Protein AF-A0A7R9W789-F1 (afdb_monomer_lite)

Radius of gyration: 18.91 Å; chains: 1; bounding box: 50×45×28 Å

Structure (mmCIF, N/CA/C/O backbone):
data_AF-A0A7R9W789-F1
#
_entry.id   AF-A0A7R9W789-F1
#
loop_
_atom_site.group_PDB
_atom_site.id
_atom_site.type_symbol
_atom_site.label_atom_id
_atom_site.label_alt_id
_atom_site.label_comp_id
_atom_site.label_asym_id
_atom_site.label_entity_id
_atom_site.label_seq_id
_atom_site.pdbx_PDB_ins_code
_atom_site.Cartn_x
_atom_site.Cartn_y
_atom_site.Cartn_z
_atom_site.occupancy
_atom_site.B_iso_or_equiv
_atom_site.auth_seq_id
_atom_site.auth_comp_id
_atom_site.auth_asym_id
_atom_site.auth_atom_id
_atom_site.pdbx_PDB_model_num
ATOM 1 N N . VAL A 1 1 ? -22.255 -16.838 -6.894 1.00 51.72 1 VAL A N 1
ATOM 2 C CA . VAL A 1 1 ? -21.406 -15.637 -7.111 1.00 51.72 1 VAL A CA 1
ATOM 3 C C . VAL A 1 1 ? -22.183 -14.326 -6.931 1.00 51.72 1 VAL A C 1
ATOM 5 O O . VAL A 1 1 ? -21.673 -13.443 -6.262 1.00 51.72 1 VAL A O 1
ATOM 8 N N . TYR A 1 2 ? -23.443 -14.215 -7.380 1.00 36.78 2 TYR A N 1
ATOM 9 C CA . TYR A 1 2 ? -24.292 -13.023 -7.151 1.00 36.78 2 TYR A CA 1
ATOM 10 C C . TYR A 1 2 ? -24.693 -12.745 -5.683 1.00 36.78 2 TYR A C 1
ATOM 12 O O . TYR A 1 2 ? -24.961 -11.602 -5.329 1.00 36.78 2 TYR A O 1
ATOM 20 N N . LEU A 1 3 ? -24.691 -13.758 -4.808 1.00 39.00 3 LEU A N 1
ATOM 21 C CA . LEU A 1 3 ? -25.079 -13.610 -3.394 1.00 39.00 3 LEU A CA 1
ATOM 22 C C . LEU A 1 3 ? -24.047 -12.852 -2.537 1.00 39.00 3 LEU A C 1
ATOM 24 O O . LEU A 1 3 ? -24.424 -12.203 -1.568 1.00 39.00 3 LEU A O 1
ATOM 28 N N . VAL A 1 4 ? -22.760 -12.888 -2.903 1.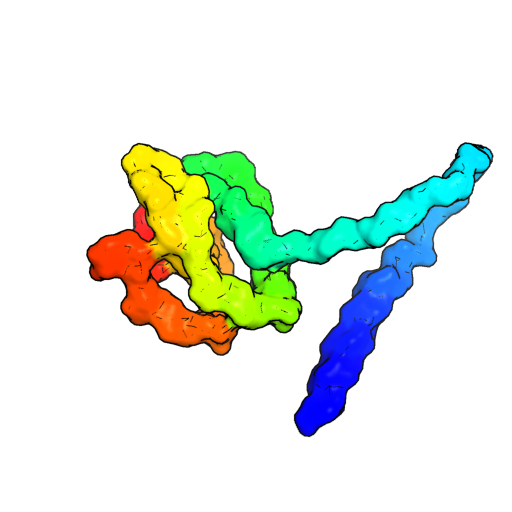00 39.41 4 VAL A N 1
ATOM 29 C CA . VAL A 1 4 ? -21.694 -12.222 -2.128 1.00 39.41 4 VAL A CA 1
ATOM 30 C C . VAL A 1 4 ? -21.668 -10.717 -2.413 1.00 39.41 4 VAL A C 1
ATOM 32 O O . VAL A 1 4 ? -21.486 -9.921 -1.499 1.00 39.41 4 VAL A O 1
ATOM 35 N N . ALA A 1 5 ? -21.951 -10.309 -3.655 1.00 39.69 5 ALA A N 1
ATOM 36 C CA . ALA A 1 5 ? -22.023 -8.897 -4.036 1.00 39.69 5 ALA A CA 1
ATOM 37 C C . ALA A 1 5 ? -23.213 -8.167 -3.382 1.00 39.69 5 ALA A C 1
ATOM 39 O O . ALA A 1 5 ? -23.086 -7.012 -2.980 1.00 39.69 5 ALA A O 1
ATOM 40 N N . LEU A 1 6 ? -24.352 -8.852 -3.212 1.00 40.91 6 LEU A N 1
ATOM 41 C CA . LEU A 1 6 ? -25.534 -8.274 -2.565 1.00 40.91 6 LEU A CA 1
ATOM 42 C C . LEU A 1 6 ? -25.324 -8.063 -1.052 1.00 40.91 6 LEU A C 1
ATOM 44 O O . LEU A 1 6 ? -25.793 -7.073 -0.493 1.00 40.91 6 LEU A O 1
ATOM 48 N N . ALA A 1 7 ? -24.573 -8.958 -0.399 1.00 42.81 7 ALA A N 1
ATOM 49 C CA . ALA A 1 7 ? -24.264 -8.859 1.028 1.00 42.81 7 ALA A CA 1
ATOM 50 C C . ALA A 1 7 ? -23.332 -7.677 1.352 1.00 42.81 7 ALA A C 1
ATOM 52 O O . ALA A 1 7 ? -23.518 -7.005 2.366 1.00 42.81 7 ALA A O 1
ATOM 53 N N . VAL A 1 8 ? -22.372 -7.375 0.469 1.00 46.84 8 VAL A N 1
ATOM 54 C CA . VAL A 1 8 ? -21.458 -6.231 0.640 1.00 46.84 8 VAL A CA 1
ATOM 55 C C . VAL A 1 8 ? -22.197 -4.902 0.448 1.00 46.84 8 VAL A C 1
ATOM 57 O O . VAL A 1 8 ? -22.006 -3.980 1.238 1.00 46.84 8 VAL A O 1
ATOM 60 N N . ALA A 1 9 ? -23.118 -4.813 -0.518 1.00 45.12 9 ALA A N 1
ATOM 61 C CA . ALA A 1 9 ? -23.931 -3.609 -0.716 1.00 45.12 9 ALA A CA 1
ATOM 62 C C . ALA A 1 9 ? -24.876 -3.326 0.472 1.00 45.12 9 ALA A C 1
ATOM 64 O O . ALA A 1 9 ? -25.032 -2.175 0.884 1.00 45.12 9 ALA A O 1
ATOM 65 N N . ALA A 1 10 ? -25.463 -4.370 1.069 1.00 45.41 10 ALA A N 1
ATOM 66 C CA . ALA A 1 10 ? -26.338 -4.229 2.235 1.00 45.41 10 ALA A CA 1
ATOM 67 C C . ALA A 1 10 ? -25.577 -3.793 3.502 1.00 45.41 10 ALA A C 1
ATOM 69 O O . ALA A 1 10 ? -26.081 -2.974 4.273 1.00 45.41 10 ALA A O 1
ATOM 70 N N . ALA A 1 11 ? -24.344 -4.276 3.695 1.00 44.94 11 ALA A N 1
ATOM 71 C CA . ALA A 1 11 ? -23.506 -3.882 4.828 1.00 44.94 11 ALA A CA 1
ATOM 72 C C . ALA A 1 11 ? -23.110 -2.394 4.771 1.00 44.94 11 ALA A C 1
ATOM 74 O O . ALA A 1 11 ? -23.119 -1.711 5.795 1.00 44.94 11 ALA A O 1
ATOM 75 N N . VAL A 1 12 ? -22.849 -1.861 3.572 1.00 50.31 12 VAL A N 1
ATOM 76 C CA . VAL A 1 12 ? -22.526 -0.437 3.369 1.00 50.31 12 VAL A CA 1
ATOM 77 C C . VAL A 1 12 ? -23.742 0.463 3.644 1.00 50.31 12 VAL A C 1
ATOM 79 O O . VAL A 1 12 ? -23.599 1.518 4.262 1.00 50.31 12 VAL A O 1
ATOM 82 N N . ALA A 1 13 ? -24.955 0.034 3.280 1.00 47.41 13 ALA A N 1
ATOM 83 C CA . ALA A 1 13 ? -26.183 0.796 3.540 1.00 47.41 13 ALA A CA 1
ATOM 84 C C . ALA A 1 13 ? -26.587 0.822 5.031 1.00 47.41 13 ALA A C 1
ATOM 86 O O . ALA A 1 13 ? -27.090 1.836 5.527 1.00 47.41 13 ALA A O 1
ATOM 87 N N . ALA A 1 14 ? -26.334 -0.266 5.767 1.00 44.25 14 ALA A N 1
ATOM 88 C CA . ALA A 1 14 ? -26.637 -0.353 7.197 1.00 44.25 14 ALA A CA 1
ATOM 89 C C . ALA A 1 14 ? -25.718 0.542 8.049 1.00 44.25 14 ALA A C 1
ATOM 91 O O . ALA A 1 14 ? -26.181 1.188 8.989 1.00 44.25 14 ALA A O 1
ATOM 92 N N . ILE A 1 15 ? -24.437 0.653 7.681 1.00 48.47 15 ILE A N 1
ATOM 93 C CA . ILE A 1 15 ? -23.467 1.520 8.372 1.00 48.47 15 ILE A CA 1
ATOM 94 C C . ILE A 1 15 ? -23.787 3.007 8.134 1.00 48.47 15 ILE A C 1
ATOM 96 O O . ILE A 1 15 ? -23.610 3.831 9.032 1.00 48.47 15 ILE A O 1
ATOM 100 N N . LEU A 1 16 ? -24.341 3.354 6.967 1.00 45.28 16 LEU A N 1
ATOM 101 C CA . LEU A 1 16 ? -24.768 4.722 6.649 1.00 45.28 16 LEU A CA 1
ATOM 102 C C . LEU A 1 16 ? -26.081 5.137 7.336 1.00 45.28 16 LEU A C 1
ATOM 104 O O . LEU A 1 16 ? -26.309 6.328 7.532 1.00 45.28 16 LEU A O 1
ATOM 108 N N . SER A 1 17 ? -26.915 4.181 7.757 1.00 45.34 17 SER A N 1
ATOM 109 C CA . SER A 1 17 ? -28.206 4.468 8.406 1.00 45.34 17 SER A CA 1
ATOM 110 C C . SER A 1 17 ? -28.110 4.674 9.925 1.00 45.34 17 SER A C 1
ATOM 112 O O . SER A 1 17 ? -29.053 5.165 10.537 1.00 45.34 17 SER A O 1
ATOM 114 N N . PHE A 1 18 ? -26.977 4.346 10.562 1.00 42.25 18 PHE A N 1
ATOM 115 C CA . PHE A 1 18 ? -26.823 4.451 12.022 1.00 42.25 18 PHE A CA 1
ATOM 116 C C . PHE A 1 18 ? -26.461 5.867 12.521 1.00 42.25 18 PHE A C 1
ATOM 118 O O . PHE A 1 18 ? -26.427 6.120 13.722 1.00 42.25 18 PHE A O 1
ATOM 125 N N . ARG A 1 19 ? -26.224 6.836 11.625 1.00 43.59 19 ARG A N 1
ATOM 126 C CA . ARG A 1 19 ? -25.943 8.239 11.989 1.00 43.59 19 ARG A CA 1
ATOM 127 C C . ARG A 1 19 ? -27.160 9.152 11.795 1.00 43.59 19 ARG A C 1
ATOM 129 O O . ARG A 1 19 ? -27.050 10.207 11.184 1.00 43.59 19 ARG A O 1
ATOM 136 N N . THR A 1 20 ? -28.325 8.782 12.323 1.00 41.72 20 THR A N 1
ATOM 137 C CA . THR A 1 20 ? -29.492 9.687 12.356 1.00 41.72 20 THR A CA 1
ATOM 138 C C . THR A 1 20 ? -30.239 9.630 13.683 1.00 41.72 20 THR A C 1
ATOM 140 O O . THR A 1 20 ? -31.437 9.383 13.712 1.00 41.72 20 THR A O 1
ATOM 143 N N . THR A 1 21 ? -29.567 9.901 14.800 1.00 46.88 21 THR A N 1
ATOM 144 C CA . THR A 1 21 ? -30.261 10.327 16.027 1.00 46.88 21 THR A CA 1
ATOM 145 C C . THR A 1 21 ? -29.385 11.318 16.781 1.00 46.88 21 THR A C 1
ATOM 147 O O . THR A 1 21 ? -28.413 10.927 17.420 1.00 46.88 21 THR A O 1
ATOM 150 N N . GLY A 1 22 ? -29.707 12.609 16.686 1.00 38.38 22 GLY A N 1
ATOM 151 C CA . GLY A 1 22 ? -28.929 13.650 17.356 1.00 38.38 22 GLY A CA 1
ATOM 152 C C . GLY A 1 22 ? -29.465 15.066 17.162 1.00 38.38 22 GLY A C 1
ATOM 153 O O . GLY A 1 22 ? -28.807 15.882 16.540 1.00 38.38 22 GLY A O 1
ATOM 154 N N . THR A 1 23 ? -30.661 15.309 17.705 1.00 40.41 23 THR A N 1
ATOM 155 C CA . THR A 1 23 ? -31.176 16.582 18.259 1.00 40.41 23 THR A CA 1
ATOM 156 C C . THR A 1 23 ? -31.239 17.860 17.404 1.00 40.41 23 THR A C 1
ATOM 158 O O . THR A 1 23 ? -30.248 18.458 17.007 1.00 40.41 23 THR A O 1
ATOM 161 N N . ALA A 1 24 ? -32.484 18.325 17.272 1.00 45.72 24 ALA A N 1
ATOM 162 C CA . ALA A 1 24 ? -32.963 19.630 16.834 1.00 45.72 24 ALA A CA 1
ATOM 163 C C . ALA A 1 24 ? -32.217 20.857 17.395 1.00 45.72 24 ALA A C 1
ATOM 165 O O . ALA A 1 24 ? -31.905 20.893 18.581 1.00 45.72 24 ALA A O 1
ATOM 166 N N . SER A 1 25 ? -32.117 21.927 16.589 1.00 45.12 25 SER A N 1
ATOM 167 C CA . SER A 1 25 ? -32.707 23.246 16.907 1.00 45.12 25 SER A CA 1
ATOM 168 C C . SER A 1 25 ? -32.248 24.358 15.941 1.00 45.12 25 SER A C 1
ATOM 170 O O . SER A 1 25 ? -31.138 24.861 16.049 1.00 45.12 25 SER A O 1
ATOM 172 N N . ARG A 1 26 ? -33.214 24.836 15.139 1.00 41.72 26 ARG A N 1
ATOM 173 C CA . ARG A 1 26 ? -33.507 26.261 14.862 1.00 41.72 26 ARG A CA 1
ATOM 174 C C . ARG A 1 26 ? -32.568 27.066 13.941 1.00 41.72 26 ARG A C 1
ATOM 176 O O . ARG A 1 26 ? -31.491 27.488 14.326 1.00 41.72 26 ARG A O 1
ATOM 183 N N . GLY A 1 27 ? -33.152 27.467 12.807 1.00 40.03 27 GLY A N 1
ATOM 184 C CA . GLY A 1 27 ? -32.784 28.652 12.022 1.00 40.03 27 GLY A CA 1
ATOM 185 C C . GLY A 1 27 ? -32.142 28.290 10.683 1.00 40.03 27 GLY A C 1
ATOM 186 O O . GLY A 1 27 ? -31.002 27.871 10.651 1.00 40.03 27 GLY A O 1
ATOM 187 N N . ASN A 1 28 ? -32.890 28.238 9.583 1.00 38.94 28 ASN A N 1
ATOM 188 C CA . ASN A 1 28 ? -33.304 29.367 8.736 1.00 38.94 28 ASN A CA 1
ATOM 189 C C . ASN A 1 28 ? -32.472 29.349 7.441 1.00 38.94 28 ASN A C 1
ATOM 191 O O . ASN A 1 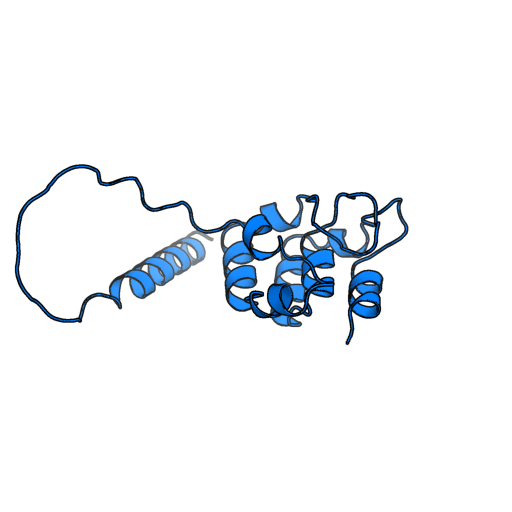28 ? -31.284 29.619 7.492 1.00 38.94 28 ASN A O 1
ATOM 195 N N . ARG A 1 29 ? -33.157 29.017 6.335 1.00 54.47 29 ARG A N 1
ATOM 196 C CA . ARG A 1 29 ? -32.907 29.412 4.936 1.00 54.47 29 ARG A CA 1
ATOM 197 C C . ARG A 1 29 ? -31.454 29.337 4.452 1.00 54.47 29 ARG A C 1
ATOM 199 O O . ARG A 1 29 ? -30.662 30.199 4.778 1.00 54.47 29 ARG A O 1
ATOM 206 N N . ASP A 1 30 ? -31.160 28.334 3.626 1.00 41.06 30 ASP A N 1
ATOM 207 C CA . ASP A 1 30 ? -30.756 28.547 2.229 1.00 41.06 30 ASP A CA 1
ATOM 208 C C . ASP A 1 30 ? -30.619 27.189 1.537 1.00 41.06 30 ASP A C 1
ATOM 210 O O . ASP A 1 30 ? -29.771 26.353 1.848 1.00 41.06 30 ASP A O 1
ATOM 214 N N . ALA A 1 31 ? -31.555 26.935 0.629 1.00 49.31 31 ALA A N 1
ATOM 215 C CA . ALA A 1 31 ? -31.508 25.793 -0.253 1.00 49.31 31 ALA A CA 1
ATOM 216 C C . ALA A 1 31 ? -30.506 26.063 -1.383 1.00 49.31 31 ALA A C 1
ATOM 218 O O . ALA A 1 31 ? -30.409 27.180 -1.882 1.00 49.31 31 ALA A O 1
ATOM 219 N N . HIS A 1 32 ? -29.916 24.970 -1.869 1.00 43.50 32 HIS A N 1
ATOM 220 C CA . HIS A 1 32 ? -29.402 24.812 -3.230 1.00 43.50 32 HIS A CA 1
ATOM 221 C C . HIS A 1 32 ? -27.906 25.072 -3.469 1.00 43.50 32 HIS A C 1
ATOM 223 O O . HIS A 1 32 ? -27.517 25.966 -4.204 1.00 43.50 32 HIS A O 1
ATOM 229 N N . LEU A 1 33 ? -27.076 24.173 -2.934 1.00 42.66 33 LEU A N 1
ATOM 230 C CA . LEU A 1 33 ? -25.912 23.599 -3.623 1.00 42.66 33 LEU A CA 1
ATOM 231 C C . LEU A 1 33 ? -25.568 22.289 -2.905 1.00 42.66 33 LEU A C 1
ATOM 233 O O . LEU A 1 33 ? -24.660 22.220 -2.084 1.00 42.66 33 LEU A O 1
ATOM 237 N N . ALA A 1 34 ? -26.345 21.238 -3.176 1.00 48.03 34 ALA A N 1
ATOM 238 C CA . ALA A 1 34 ? -25.929 19.881 -2.844 1.00 48.03 34 ALA A CA 1
ATOM 239 C C . ALA A 1 34 ? -24.767 19.522 -3.782 1.00 48.03 34 ALA A C 1
ATOM 241 O O . ALA A 1 34 ? -24.955 18.881 -4.817 1.00 48.03 34 ALA A O 1
ATOM 242 N N . SER A 1 35 ? -23.568 20.012 -3.458 1.00 43.31 35 SER A N 1
ATOM 243 C CA . SER A 1 35 ? -22.342 19.460 -4.007 1.00 43.31 35 SER A CA 1
ATOM 244 C C . SER A 1 35 ? -22.372 17.966 -3.700 1.00 43.31 35 SER A C 1
ATOM 246 O O . SER A 1 35 ? -22.611 17.541 -2.569 1.00 43.31 35 SER A O 1
ATOM 248 N N . LYS A 1 36 ? -22.233 17.160 -4.753 1.00 38.53 36 LYS A N 1
ATOM 249 C CA . LYS A 1 36 ? -22.053 15.711 -4.672 1.00 38.53 36 LYS A CA 1
ATOM 250 C C . LYS A 1 36 ? -21.132 15.402 -3.477 1.00 38.53 36 LYS A C 1
ATOM 252 O O . LYS A 1 36 ? -20.096 16.065 -3.382 1.00 38.53 36 LYS A O 1
ATOM 257 N N . PRO A 1 37 ? -21.494 14.468 -2.571 1.00 49.12 37 PRO A N 1
ATOM 258 C CA . PRO A 1 37 ? -20.637 14.146 -1.435 1.00 49.12 37 PRO A CA 1
ATOM 259 C C . PRO A 1 37 ? -19.220 13.872 -1.955 1.00 49.12 37 PRO A C 1
ATOM 261 O O . PRO A 1 37 ? -19.098 13.251 -3.023 1.00 49.12 37 PRO A O 1
ATOM 264 N N . PRO A 1 38 ? -18.172 14.386 -1.280 1.00 53.12 38 PRO A N 1
ATOM 265 C CA . PRO A 1 38 ? -16.806 14.211 -1.745 1.00 53.12 38 PRO A CA 1
ATOM 266 C C . PRO A 1 38 ? -16.561 12.718 -1.981 1.00 53.12 38 PRO A C 1
ATOM 268 O O . PRO A 1 38 ? -17.049 11.896 -1.195 1.00 53.12 38 PRO A O 1
ATOM 271 N N . PRO A 1 39 ? -15.889 12.346 -3.086 1.00 62.53 39 PRO A N 1
ATOM 272 C CA . PRO A 1 39 ? -15.559 10.952 -3.323 1.00 62.53 39 PRO A CA 1
ATOM 273 C C . PRO A 1 39 ? -14.824 10.402 -2.091 1.00 62.53 39 PRO A C 1
ATOM 275 O O . PRO A 1 39 ? -14.067 11.145 -1.458 1.00 62.53 39 PRO A O 1
ATOM 278 N N . PRO A 1 40 ? -15.079 9.140 -1.706 1.00 66.56 40 PRO A N 1
ATOM 279 C CA . PRO A 1 40 ? -14.365 8.531 -0.595 1.00 66.56 40 PRO A CA 1
ATOM 280 C C . PRO A 1 40 ? -12.853 8.617 -0.851 1.00 66.56 40 PRO A C 1
ATOM 282 O O . PRO A 1 40 ? -12.439 8.514 -2.011 1.00 66.56 40 PRO A O 1
ATOM 285 N N . PRO A 1 41 ? -12.042 8.821 0.202 1.00 76.94 41 PRO A N 1
ATOM 286 C CA . PRO A 1 41 ? -10.611 9.009 0.048 1.00 76.94 41 PRO A CA 1
ATOM 287 C C . PRO A 1 41 ? -9.987 7.801 -0.649 1.00 76.94 41 PRO A C 1
ATOM 289 O O . PRO A 1 41 ? -10.297 6.647 -0.337 1.00 76.94 41 PRO A O 1
ATOM 292 N N . THR A 1 42 ? -9.123 8.075 -1.619 1.00 87.25 42 THR A N 1
ATOM 293 C CA . THR A 1 42 ? -8.449 7.027 -2.392 1.00 87.25 42 THR A CA 1
ATOM 294 C C . THR A 1 42 ? -7.366 6.347 -1.556 1.00 87.25 42 THR A C 1
ATOM 296 O O . THR A 1 42 ? -6.819 6.931 -0.618 1.00 87.25 42 THR A O 1
ATOM 299 N N . LEU A 1 43 ? -6.990 5.118 -1.928 1.00 88.88 43 LEU A N 1
ATOM 300 C CA . LEU A 1 43 ? -5.871 4.413 -1.291 1.00 88.88 43 LEU A CA 1
ATOM 301 C C . LEU A 1 43 ? -4.587 5.260 -1.299 1.00 88.88 43 LEU A C 1
ATOM 303 O O . LEU A 1 43 ? -3.844 5.268 -0.321 1.00 88.88 43 LEU A O 1
ATOM 307 N N . PHE A 1 44 ? -4.345 6.001 -2.384 1.00 89.25 44 PHE A N 1
ATOM 308 C CA . PHE A 1 44 ? -3.220 6.922 -2.475 1.00 89.25 44 PHE A CA 1
ATOM 309 C C . PHE A 1 44 ? -3.296 8.026 -1.418 1.00 89.25 44 PHE A C 1
ATOM 311 O O . PHE A 1 44 ? -2.312 8.242 -0.723 1.00 89.25 44 PHE A O 1
ATOM 318 N N . GLU A 1 45 ? -4.440 8.696 -1.265 1.00 89.88 45 GLU A N 1
ATOM 319 C CA . GLU A 1 45 ? -4.606 9.792 -0.298 1.00 89.88 45 GLU A CA 1
ATOM 320 C C . GLU A 1 45 ? -4.363 9.337 1.142 1.00 89.88 45 GLU A C 1
ATOM 322 O O . GLU A 1 45 ? -3.718 10.053 1.904 1.00 89.88 45 GLU A O 1
ATOM 327 N N . LEU A 1 46 ? -4.806 8.127 1.492 1.00 90.25 46 LEU A N 1
ATOM 328 C CA . LEU A 1 46 ? -4.583 7.542 2.819 1.00 90.25 46 LEU A CA 1
ATOM 329 C C . LEU A 1 46 ? -3.113 7.177 3.076 1.00 90.25 46 LEU A C 1
ATOM 331 O O . LEU A 1 46 ? -2.651 7.213 4.214 1.00 90.25 46 LEU A O 1
ATOM 335 N N . LEU A 1 47 ? -2.375 6.820 2.024 1.00 90.06 47 LEU A N 1
ATOM 336 C CA . LEU A 1 47 ? -0.962 6.438 2.100 1.00 90.06 47 LEU A CA 1
ATOM 337 C C . LEU A 1 47 ? 0.001 7.595 1.814 1.00 90.06 47 LEU A C 1
ATOM 339 O O . LEU A 1 47 ? 1.211 7.430 1.975 1.00 90.06 47 LEU A O 1
ATOM 343 N N . ASN A 1 48 ? -0.498 8.758 1.387 1.00 90.50 48 ASN A N 1
ATOM 344 C CA . ASN A 1 48 ? 0.302 9.924 1.021 1.00 90.50 48 ASN A CA 1
ATOM 345 C C . ASN A 1 48 ? 0.779 10.708 2.250 1.00 90.50 48 ASN A C 1
ATOM 347 O O . ASN A 1 48 ? 0.521 11.900 2.408 1.00 90.50 48 ASN A O 1
ATOM 351 N N . LEU A 1 49 ? 1.484 9.999 3.123 1.00 88.31 49 LEU A N 1
ATOM 352 C CA . LEU A 1 49 ? 2.039 10.472 4.380 1.00 88.31 49 LEU A CA 1
ATOM 353 C C . LEU A 1 49 ? 3.568 10.415 4.302 1.00 88.31 49 LEU A C 1
ATOM 355 O O . LEU A 1 49 ? 4.130 9.574 3.599 1.00 88.31 49 LEU A O 1
ATOM 359 N N . ASP A 1 50 ? 4.246 11.310 5.022 1.00 86.62 50 ASP A N 1
ATOM 360 C CA . ASP A 1 50 ? 5.705 11.285 5.134 1.00 86.62 50 ASP A CA 1
ATOM 361 C C . ASP A 1 50 ? 6.123 10.370 6.298 1.00 86.62 50 ASP A C 1
ATOM 363 O O . ASP A 1 50 ? 5.975 10.758 7.460 1.00 86.62 50 ASP A O 1
ATOM 367 N N . PRO A 1 51 ? 6.699 9.182 6.033 1.00 82.69 51 PRO A N 1
ATOM 368 C CA . PRO A 1 51 ? 7.075 8.241 7.086 1.00 82.69 51 PRO A CA 1
ATOM 369 C C . PRO A 1 51 ? 8.241 8.741 7.961 1.00 82.69 51 PRO A C 1
ATOM 371 O O . PRO A 1 51 ? 8.527 8.168 9.014 1.00 82.69 51 PRO A O 1
ATOM 374 N N . SER A 1 52 ? 8.948 9.803 7.550 1.00 80.56 52 SER A N 1
ATOM 375 C CA . SER A 1 52 ? 10.007 10.416 8.362 1.00 80.56 52 SER A CA 1
ATOM 376 C C . SER A 1 52 ? 9.469 11.397 9.410 1.00 80.56 52 SER A C 1
ATOM 378 O O . SER A 1 52 ? 10.102 11.577 10.456 1.00 80.56 52 SER A O 1
ATOM 380 N N . ALA A 1 53 ? 8.280 11.965 9.184 1.00 83.44 53 ALA A N 1
ATOM 381 C CA . ALA A 1 53 ? 7.644 12.936 10.065 1.00 83.44 53 ALA A CA 1
ATOM 382 C C . ALA A 1 53 ? 6.708 12.237 11.077 1.00 83.44 53 ALA A C 1
ATOM 384 O O . ALA A 1 53 ? 5.669 11.706 10.683 1.00 83.44 53 ALA A O 1
ATOM 385 N N . PRO A 1 54 ? 7.000 12.266 12.395 1.00 79.12 54 PRO A N 1
ATOM 386 C CA . PRO A 1 54 ? 6.172 11.590 13.401 1.00 79.12 54 PRO A CA 1
ATOM 387 C C . PRO A 1 54 ? 4.705 12.044 13.406 1.00 79.12 54 PRO A C 1
ATOM 389 O O . PRO A 1 54 ? 3.810 11.226 13.589 1.00 79.12 54 PRO A O 1
ATOM 392 N N . SER A 1 55 ? 4.461 13.335 13.158 1.00 81.38 55 SER A N 1
ATOM 393 C CA . SER A 1 55 ? 3.119 13.923 13.058 1.00 81.38 55 SER A CA 1
ATOM 394 C C . SER A 1 55 ? 2.328 13.430 11.846 1.00 81.38 55 SER A C 1
ATOM 396 O O . SER A 1 55 ? 1.101 13.432 11.874 1.00 81.38 55 SER A O 1
ATOM 398 N N . SER A 1 56 ? 3.010 13.002 10.781 1.00 81.88 56 SER A N 1
ATOM 399 C CA . SER A 1 56 ? 2.359 12.424 9.608 1.00 81.88 56 SER A CA 1
ATOM 400 C C . SER A 1 56 ? 2.003 10.961 9.853 1.00 81.88 56 SER A C 1
ATOM 402 O O . SER A 1 56 ? 0.910 10.544 9.486 1.00 81.88 56 SER A O 1
ATOM 404 N N . CYS A 1 57 ? 2.873 10.189 10.515 1.00 78.31 57 CYS A N 1
ATOM 405 C CA . CYS A 1 57 ? 2.578 8.794 10.856 1.00 78.31 57 CYS A CA 1
ATOM 406 C C . CYS A 1 57 ? 1.389 8.660 11.815 1.00 78.31 57 CYS A C 1
ATOM 408 O O . CYS A 1 57 ? 0.640 7.699 11.706 1.00 78.31 57 CYS A O 1
ATOM 410 N N . SER A 1 58 ? 1.162 9.621 12.719 1.00 83.81 58 SER A N 1
ATOM 411 C CA . SER A 1 58 ? -0.011 9.594 13.610 1.00 83.81 58 SER A CA 1
ATOM 412 C C . SER A 1 58 ? -1.353 9.765 12.890 1.00 83.81 58 SER A C 1
ATOM 414 O O . SER A 1 58 ? -2.390 9.507 13.490 1.00 83.81 58 SER A O 1
ATOM 416 N N . LEU A 1 59 ? -1.347 10.218 11.632 1.00 86.88 59 LEU A N 1
ATOM 417 C CA . LEU A 1 59 ? -2.547 10.320 10.795 1.00 86.88 59 LEU A CA 1
ATOM 418 C C . LEU A 1 59 ? -2.842 9.022 10.032 1.00 86.88 59 LEU A C 1
ATOM 420 O O . LEU A 1 59 ? -3.874 8.933 9.372 1.00 86.88 59 LEU A O 1
ATOM 424 N N . TYR A 1 60 ? -1.939 8.038 10.089 1.00 88.69 60 TYR A N 1
ATOM 425 C CA . TYR A 1 60 ? -2.134 6.756 9.433 1.00 88.69 60 TYR A CA 1
ATOM 426 C C . TYR A 1 60 ? -3.259 5.971 10.113 1.00 88.69 60 TYR A C 1
ATOM 428 O O . TYR A 1 60 ? -3.176 5.642 11.297 1.00 88.69 60 TYR A O 1
ATOM 436 N N . ASP A 1 61 ? -4.294 5.650 9.340 1.00 91.69 61 ASP A N 1
ATOM 437 C CA . ASP A 1 61 ? -5.430 4.844 9.776 1.00 91.69 61 ASP A CA 1
ATOM 438 C C . ASP A 1 61 ? -5.430 3.504 9.027 1.00 91.69 61 ASP A C 1
ATOM 440 O O . ASP A 1 61 ? -5.736 3.416 7.834 1.00 91.69 61 ASP A O 1
ATOM 444 N N . ASP A 1 62 ? -5.062 2.449 9.754 1.00 90.44 62 ASP A N 1
ATOM 445 C CA . ASP A 1 62 ? -4.949 1.085 9.239 1.00 90.44 62 ASP A CA 1
ATOM 446 C C . ASP A 1 62 ? -6.298 0.543 8.730 1.00 90.44 62 ASP A C 1
ATOM 448 O O . ASP A 1 62 ? -6.361 -0.110 7.683 1.00 90.44 62 ASP A O 1
ATOM 452 N N . ASP A 1 63 ? -7.397 0.857 9.423 1.00 91.19 63 ASP A N 1
ATOM 453 C CA . ASP A 1 63 ? -8.734 0.407 9.038 1.00 91.19 63 ASP A CA 1
ATOM 454 C C . ASP A 1 63 ? -9.236 1.155 7.803 1.00 91.19 63 ASP A C 1
ATOM 456 O O . ASP A 1 63 ? -9.815 0.529 6.910 1.00 91.19 63 ASP A O 1
ATOM 460 N N . ALA A 1 64 ? -8.967 2.460 7.700 1.00 90.00 64 ALA A N 1
ATOM 461 C CA . ALA A 1 64 ? -9.299 3.235 6.506 1.00 90.00 64 ALA A CA 1
ATOM 462 C C . ALA A 1 64 ? -8.592 2.678 5.261 1.00 90.00 64 ALA A C 1
ATOM 464 O O . ALA A 1 64 ? -9.227 2.492 4.220 1.00 90.00 64 ALA A O 1
ATOM 465 N N . VAL A 1 65 ? -7.301 2.345 5.372 1.00 90.81 65 VAL A N 1
ATOM 466 C CA . VAL A 1 65 ? -6.533 1.739 4.271 1.00 90.81 65 VAL A CA 1
ATOM 467 C C . VAL A 1 65 ? -7.117 0.384 3.890 1.00 90.81 65 VAL A C 1
ATOM 469 O O . VAL A 1 65 ? -7.343 0.120 2.708 1.00 90.81 65 VAL A O 1
ATOM 472 N N . ARG A 1 66 ? -7.421 -0.471 4.869 1.00 91.56 66 ARG A N 1
ATOM 473 C CA . ARG A 1 66 ? -8.020 -1.784 4.604 1.00 91.56 66 ARG A CA 1
ATOM 474 C C . ARG A 1 66 ? -9.381 -1.668 3.916 1.00 91.56 66 ARG A C 1
ATOM 476 O O . ARG A 1 66 ? -9.654 -2.434 2.993 1.00 91.56 66 ARG A O 1
ATOM 483 N N . LEU A 1 67 ? -10.223 -0.725 4.338 1.00 88.56 67 LEU A N 1
ATOM 484 C CA . LEU A 1 67 ? -11.515 -0.457 3.701 1.00 88.56 67 LEU A CA 1
ATOM 485 C C . LEU A 1 67 ? -11.342 0.054 2.266 1.00 88.56 67 LEU A C 1
ATOM 487 O O . LEU A 1 67 ? -12.057 -0.402 1.376 1.00 88.56 67 LEU A O 1
ATOM 491 N N . ALA A 1 68 ? -10.366 0.932 2.019 1.00 88.00 68 ALA A N 1
ATOM 492 C CA . ALA A 1 68 ? -10.063 1.423 0.677 1.00 88.00 68 ALA A CA 1
ATOM 493 C C . ALA A 1 68 ? -9.604 0.294 -0.262 1.00 88.00 68 ALA A C 1
ATOM 495 O O . ALA A 1 68 ? -10.091 0.202 -1.385 1.00 88.00 68 ALA A O 1
ATOM 496 N N . VAL A 1 69 ? -8.745 -0.617 0.209 1.00 89.88 69 VAL A N 1
ATOM 497 C CA . VAL A 1 69 ? -8.301 -1.791 -0.571 1.00 89.88 69 VAL A CA 1
ATOM 498 C C . VAL A 1 69 ? -9.454 -2.754 -0.858 1.00 89.88 69 VAL A C 1
ATOM 500 O O . VAL A 1 69 ? -9.520 -3.338 -1.933 1.00 89.88 69 VAL A O 1
ATOM 503 N N . GLN A 1 70 ? -10.380 -2.929 0.088 1.00 87.50 70 GLN A N 1
ATOM 504 C CA . GLN A 1 70 ? -11.567 -3.763 -0.122 1.00 87.50 70 GLN A CA 1
ATOM 505 C C . GLN A 1 70 ? -12.542 -3.146 -1.131 1.00 87.50 70 GLN A C 1
ATOM 507 O O . GLN A 1 70 ? -13.180 -3.881 -1.884 1.00 87.50 70 GLN A O 1
ATOM 512 N N . ALA A 1 71 ? -12.662 -1.816 -1.141 1.00 88.06 71 ALA A N 1
ATOM 513 C CA . ALA A 1 71 ? -13.507 -1.090 -2.082 1.00 88.06 71 ALA A CA 1
ATOM 514 C C . ALA A 1 71 ? -12.916 -1.079 -3.501 1.00 88.06 71 ALA A C 1
ATOM 516 O O . ALA A 1 71 ? -13.657 -1.257 -4.467 1.00 88.06 71 ALA A O 1
ATOM 517 N N . ASP A 1 72 ? -11.597 -0.906 -3.622 1.00 87.06 72 ASP A N 1
ATOM 518 C CA . ASP A 1 72 ? -10.871 -0.952 -4.890 1.00 87.06 72 ASP A CA 1
ATOM 519 C C . ASP A 1 72 ? -9.530 -1.702 -4.757 1.00 87.06 72 ASP A C 1
ATOM 521 O O . ASP A 1 72 ? -8.482 -1.100 -4.496 1.00 87.06 72 ASP A O 1
ATOM 525 N N . PRO A 1 73 ? -9.529 -3.027 -4.991 1.00 87.81 73 PRO A N 1
ATOM 526 C CA . PRO A 1 73 ? -8.306 -3.825 -4.969 1.00 87.81 73 PRO A CA 1
ATOM 527 C C . PRO A 1 73 ? -7.320 -3.441 -6.079 1.00 87.81 73 PRO A C 1
ATOM 529 O O . PRO A 1 73 ? -6.118 -3.670 -5.946 1.00 87.81 73 PRO A O 1
ATOM 532 N N . SER A 1 74 ? -7.805 -2.861 -7.184 1.00 87.44 74 SER A N 1
ATOM 533 C CA . SER A 1 74 ? -6.953 -2.525 -8.328 1.00 87.44 74 SER A CA 1
ATOM 534 C C . SER A 1 74 ? -5.983 -1.386 -8.007 1.00 87.44 74 SER A C 1
ATOM 536 O O . SER A 1 74 ? -4.859 -1.382 -8.517 1.00 87.44 74 SER A O 1
ATOM 538 N N . ALA A 1 75 ? -6.353 -0.506 -7.070 1.00 86.44 75 ALA A N 1
ATOM 539 C CA . ALA A 1 75 ? -5.496 0.559 -6.563 1.00 86.44 75 ALA A CA 1
ATOM 540 C C . ALA A 1 75 ? -4.199 0.031 -5.920 1.00 86.44 75 ALA A C 1
ATOM 542 O O . ALA A 1 75 ? -3.179 0.712 -5.954 1.00 86.44 75 ALA A O 1
ATOM 543 N N . ALA A 1 76 ? -4.181 -1.203 -5.394 1.00 87.12 76 ALA A N 1
ATOM 544 C CA . ALA A 1 76 ? -2.978 -1.806 -4.805 1.00 87.12 76 ALA A CA 1
ATOM 545 C C . ALA A 1 76 ? -1.854 -2.061 -5.832 1.00 87.12 76 ALA A C 1
ATOM 547 O O . ALA A 1 76 ? -0.685 -2.213 -5.461 1.00 87.12 76 ALA A O 1
ATOM 548 N N . LYS A 1 77 ? -2.196 -2.109 -7.126 1.00 88.44 77 LYS A N 1
ATOM 549 C CA . LYS A 1 77 ? -1.253 -2.330 -8.230 1.00 88.44 77 LYS A CA 1
ATOM 550 C C . LYS A 1 77 ? -0.567 -1.049 -8.693 1.00 88.44 77 LYS A C 1
ATOM 552 O O . LYS A 1 77 ? 0.546 -1.107 -9.224 1.00 88.44 77 LYS A O 1
ATOM 557 N N . GLU A 1 78 ? -1.222 0.097 -8.546 1.00 87.31 78 GLU A N 1
ATOM 558 C CA . GLU A 1 78 ? -0.695 1.352 -9.061 1.00 87.31 78 GLU A CA 1
ATOM 559 C C . GLU A 1 78 ? 0.443 1.858 -8.174 1.00 87.31 78 GLU A C 1
ATOM 561 O O . GLU A 1 78 ? 0.314 1.987 -6.960 1.00 87.31 78 GLU A O 1
ATOM 566 N N . LYS A 1 79 ? 1.601 2.130 -8.781 1.00 86.50 79 LYS A N 1
ATOM 567 C CA . LYS A 1 79 ? 2.712 2.737 -8.053 1.00 86.50 79 LYS A CA 1
ATOM 568 C C . LYS A 1 79 ? 2.519 4.239 -8.007 1.00 86.50 79 LYS A C 1
ATOM 570 O O . LYS A 1 79 ? 2.392 4.876 -9.052 1.00 86.50 79 LYS A O 1
ATOM 575 N N . HIS A 1 80 ? 2.673 4.813 -6.825 1.00 87.12 80 HIS A N 1
ATOM 576 C CA . HIS A 1 80 ? 2.542 6.248 -6.645 1.00 87.12 80 HIS A CA 1
ATOM 577 C C . HIS A 1 80 ? 3.841 6.889 -6.177 1.00 87.12 80 HIS A C 1
ATOM 579 O O . HIS A 1 80 ? 4.749 6.244 -5.647 1.00 87.12 80 HIS A O 1
ATOM 585 N N . ARG A 1 81 ? 3.945 8.194 -6.416 1.00 86.25 81 ARG A N 1
ATOM 586 C CA . ARG A 1 81 ? 5.063 9.014 -5.960 1.00 86.25 81 ARG A CA 1
ATOM 587 C C . ARG A 1 81 ? 4.727 9.569 -4.588 1.00 86.25 81 ARG A C 1
ATOM 589 O O . ARG A 1 81 ? 4.019 10.562 -4.490 1.00 86.25 81 ARG A O 1
ATOM 596 N N . PHE A 1 82 ? 5.267 8.941 -3.556 1.00 83.25 82 PHE A N 1
ATOM 597 C CA . PHE A 1 82 ? 5.073 9.403 -2.192 1.00 83.25 82 PHE A CA 1
ATOM 598 C C . PHE A 1 82 ? 6.197 10.335 -1.712 1.00 83.25 82 PHE A C 1
ATOM 600 O O . PHE A 1 82 ? 7.336 10.230 -2.196 1.00 83.25 82 PHE A O 1
ATOM 607 N N . PRO A 1 83 ? 5.908 11.224 -0.747 1.00 75.69 83 PRO A N 1
ATOM 608 C CA . PRO A 1 83 ? 6.8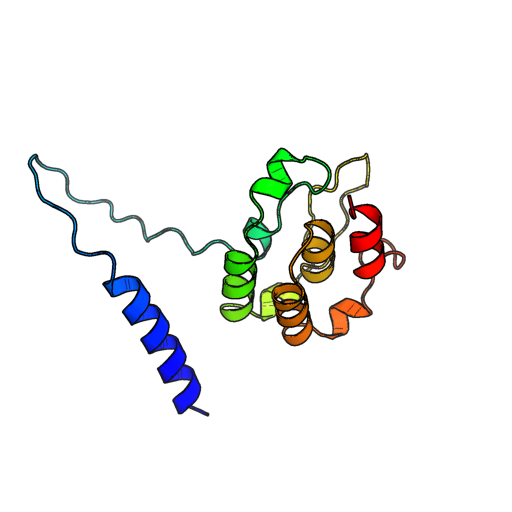99 12.069 -0.100 1.00 75.69 83 PRO A CA 1
ATOM 609 C C . PRO A 1 83 ? 7.722 11.237 0.887 1.00 75.69 83 PRO A C 1
ATOM 611 O O . PRO A 1 83 ? 7.434 11.164 2.074 1.00 75.69 83 PRO A O 1
ATOM 614 N N . LEU A 1 84 ? 8.775 10.591 0.395 1.00 72.19 84 LEU A N 1
ATOM 615 C CA . LEU A 1 84 ? 9.781 10.005 1.270 1.00 72.19 84 LEU A CA 1
ATOM 616 C C . LEU A 1 84 ? 10.783 11.096 1.653 1.00 72.19 84 LEU A C 1
ATOM 618 O O . LEU A 1 84 ? 11.569 11.528 0.804 1.00 72.19 84 LEU A O 1
ATOM 622 N N . GLY A 1 85 ? 10.770 11.544 2.909 1.00 65.94 85 GLY A N 1
ATOM 623 C CA . GLY A 1 85 ? 11.787 12.460 3.431 1.00 65.94 85 GLY A CA 1
ATOM 624 C C . GLY A 1 85 ? 13.235 11.956 3.243 1.00 65.94 85 GLY A C 1
ATOM 625 O O . GLY A 1 85 ? 13.490 10.834 2.801 1.00 65.94 85 GLY A O 1
ATOM 626 N N . HIS A 1 86 ? 14.218 12.790 3.604 1.00 62.38 86 HIS A N 1
ATOM 627 C CA . HIS A 1 86 ? 15.672 12.517 3.520 1.00 62.38 86 HIS A CA 1
ATOM 628 C C . HIS A 1 86 ? 16.323 12.531 2.120 1.00 62.38 86 HIS A C 1
ATOM 630 O O . HIS A 1 86 ? 17.240 11.753 1.847 1.00 62.38 86 HIS A O 1
ATOM 636 N N . GLY A 1 87 ? 15.904 13.426 1.218 1.00 58.81 87 GLY A N 1
ATOM 637 C CA . GLY A 1 87 ? 16.626 13.655 -0.048 1.00 58.81 87 GLY A CA 1
ATOM 638 C C . GLY A 1 87 ? 16.574 12.478 -1.033 1.00 58.81 87 GLY A C 1
ATOM 639 O O . GLY A 1 87 ? 17.342 12.416 -1.998 1.00 58.81 87 GLY A O 1
ATOM 640 N N . LEU A 1 88 ? 15.663 11.527 -0.809 1.00 63.75 88 LEU A N 1
ATOM 641 C CA . LEU A 1 88 ? 15.347 10.490 -1.776 1.00 63.75 88 LEU A CA 1
ATOM 642 C C . LEU A 1 88 ? 14.631 11.140 -2.964 1.00 63.75 88 LEU A C 1
ATOM 644 O O . LEU A 1 88 ? 13.616 11.811 -2.807 1.00 63.75 88 LEU A O 1
ATOM 648 N N . LYS A 1 89 ? 15.153 10.937 -4.180 1.00 62.78 89 LYS A N 1
ATOM 649 C CA . LYS A 1 89 ? 14.422 11.319 -5.396 1.00 62.78 89 LYS A CA 1
ATOM 650 C C . LYS A 1 89 ? 13.074 10.597 -5.384 1.00 62.78 89 LYS A C 1
ATOM 652 O O . LYS A 1 89 ? 13.067 9.374 -5.237 1.00 62.78 89 LYS A O 1
ATOM 657 N N . SER A 1 90 ? 11.985 11.348 -5.576 1.00 67.31 90 SER A N 1
ATOM 658 C CA . SER A 1 90 ? 10.631 10.812 -5.743 1.00 67.31 90 SER A CA 1
ATOM 659 C C . SER A 1 90 ? 10.678 9.631 -6.716 1.00 67.31 90 SER A C 1
ATOM 661 O O . SER A 1 90 ? 11.036 9.788 -7.889 1.00 67.31 90 SER A O 1
ATOM 663 N N . ALA A 1 91 ? 10.398 8.436 -6.208 1.00 70.88 91 ALA A N 1
ATOM 664 C CA . ALA A 1 91 ? 10.344 7.204 -6.976 1.00 70.88 91 ALA A CA 1
ATOM 665 C C . ALA A 1 91 ? 8.934 6.620 -6.844 1.00 70.88 91 ALA A C 1
ATOM 667 O O . ALA A 1 91 ? 8.317 6.788 -5.793 1.00 70.88 91 ALA A O 1
ATOM 668 N N . PRO A 1 92 ? 8.419 5.962 -7.892 1.00 85.56 92 PRO A N 1
ATOM 669 C CA . PRO A 1 92 ? 7.161 5.242 -7.796 1.00 85.56 92 PRO A CA 1
ATOM 670 C C . PRO A 1 92 ? 7.325 4.049 -6.843 1.00 85.56 92 PRO A C 1
ATOM 672 O O . PRO A 1 92 ? 8.238 3.237 -7.014 1.00 85.56 92 PRO A O 1
ATOM 675 N N . ILE A 1 93 ? 6.451 3.963 -5.847 1.00 86.38 93 ILE A N 1
ATOM 676 C CA . ILE A 1 93 ? 6.458 2.963 -4.775 1.00 86.38 93 ILE A CA 1
ATOM 677 C C . ILE A 1 93 ? 5.083 2.308 -4.723 1.00 86.38 93 ILE A C 1
ATOM 679 O O . ILE A 1 93 ? 4.069 2.984 -4.916 1.00 86.38 93 ILE A O 1
ATOM 683 N N . HIS A 1 94 ? 5.039 1.001 -4.477 1.00 89.50 94 HIS A N 1
ATOM 684 C CA . HIS A 1 94 ? 3.767 0.310 -4.300 1.00 89.50 94 HIS A CA 1
ATOM 685 C C . HIS A 1 94 ? 3.080 0.709 -2.989 1.00 89.50 94 HIS A C 1
ATOM 687 O O . HIS A 1 94 ? 3.750 0.880 -1.967 1.00 89.50 94 HIS A O 1
ATOM 693 N N . PRO A 1 95 ? 1.739 0.728 -2.978 1.00 90.44 95 PRO A N 1
ATOM 694 C CA . PRO A 1 95 ? 0.939 0.866 -1.770 1.00 90.44 95 PRO A CA 1
ATOM 695 C C . PRO A 1 95 ? 1.357 -0.106 -0.664 1.00 90.44 95 PRO A C 1
ATOM 697 O O . PRO A 1 95 ? 1.481 0.303 0.484 1.00 90.44 95 PRO A O 1
ATOM 700 N N . LEU A 1 96 ? 1.680 -1.360 -1.012 1.00 89.81 96 LEU A N 1
ATOM 701 C CA . LEU A 1 96 ? 2.187 -2.364 -0.068 1.00 89.81 96 LEU A CA 1
ATOM 702 C C . LEU A 1 96 ? 3.479 -1.912 0.631 1.00 89.81 96 LEU A C 1
ATOM 704 O O . LEU A 1 96 ? 3.574 -1.949 1.855 1.00 89.81 96 LEU A O 1
ATOM 708 N N . SER A 1 97 ? 4.464 -1.447 -0.138 1.00 88.31 97 SER A N 1
ATOM 709 C CA . SER A 1 97 ? 5.726 -0.937 0.403 1.00 88.31 97 SER A CA 1
ATOM 710 C C . SER A 1 97 ? 5.527 0.296 1.279 1.00 88.31 97 SER A C 1
ATOM 712 O O . SER A 1 97 ? 6.175 0.418 2.317 1.00 88.31 97 SER A O 1
ATOM 714 N N . MET A 1 98 ? 4.629 1.201 0.878 1.00 88.62 98 MET A N 1
ATOM 715 C CA . MET A 1 98 ? 4.337 2.401 1.658 1.00 88.62 98 MET A CA 1
ATOM 716 C C . MET A 1 98 ? 3.590 2.072 2.957 1.00 88.62 98 MET A C 1
ATOM 718 O O . MET A 1 98 ? 3.942 2.584 4.014 1.00 88.62 98 MET A O 1
ATOM 722 N N . ALA A 1 99 ? 2.632 1.150 2.925 1.00 89.75 99 ALA A N 1
ATOM 723 C CA . ALA A 1 99 ? 1.974 0.656 4.131 1.00 89.75 99 ALA A CA 1
ATOM 724 C C . ALA A 1 99 ? 3.001 0.062 5.117 1.00 89.75 99 ALA A C 1
ATOM 726 O O . ALA A 1 99 ? 2.973 0.368 6.306 1.00 89.75 99 ALA A O 1
ATOM 727 N N . CYS A 1 100 ? 3.985 -0.698 4.621 1.00 88.81 100 CYS A N 1
ATOM 728 C CA . CYS A 1 100 ? 5.102 -1.179 5.438 1.00 88.81 100 CYS A CA 1
ATOM 729 C C . CYS A 1 100 ? 5.954 -0.044 6.040 1.00 88.81 100 CYS A C 1
ATOM 731 O O . CYS A 1 100 ? 6.362 -0.153 7.193 1.00 88.81 100 CYS A O 1
ATOM 733 N N . CYS A 1 101 ? 6.208 1.043 5.300 1.00 86.19 101 CYS A N 1
ATOM 734 C CA . CYS A 1 101 ? 6.877 2.241 5.831 1.00 86.19 101 CYS A CA 1
ATOM 735 C C . CYS A 1 101 ? 6.105 2.895 6.982 1.00 86.19 101 CYS A C 1
ATOM 737 O O . CYS A 1 101 ? 6.720 3.406 7.913 1.00 86.19 101 CYS A O 1
ATOM 739 N N . LEU A 1 102 ? 4.775 2.912 6.891 1.00 87.19 102 LEU A N 1
ATOM 740 C CA . LEU A 1 102 ? 3.888 3.573 7.851 1.00 87.19 102 LEU A CA 1
ATOM 741 C C . LEU A 1 102 ? 3.562 2.698 9.071 1.00 87.19 102 LEU A C 1
ATOM 743 O O . LEU A 1 102 ? 2.852 3.143 9.966 1.00 87.19 102 LEU A O 1
ATOM 747 N N . GLY A 1 103 ? 4.096 1.473 9.131 1.00 85.81 103 GLY A N 1
ATOM 748 C CA . GLY A 1 103 ? 3.857 0.553 10.243 1.00 85.81 103 GLY A CA 1
ATOM 749 C C . GLY A 1 103 ? 2.495 -0.139 10.181 1.00 85.81 103 GLY A C 1
ATOM 750 O O . GLY A 1 103 ? 1.922 -0.448 11.224 1.00 85.81 103 GLY A O 1
ATOM 751 N N . ALA A 1 104 ? 1.977 -0.383 8.973 1.00 89.00 104 ALA A N 1
ATOM 752 C CA . ALA A 1 104 ? 0.717 -1.086 8.761 1.00 89.00 104 ALA A CA 1
ATOM 753 C C . ALA A 1 104 ? 0.647 -2.422 9.507 1.00 89.00 104 ALA A C 1
ATOM 755 O O . ALA A 1 104 ? 1.624 -3.177 9.593 1.00 89.00 104 ALA A O 1
ATOM 756 N N . SER A 1 105 ? -0.547 -2.753 9.993 1.00 90.62 105 SER A N 1
ATOM 757 C CA . SER A 1 105 ? -0.792 -4.022 10.661 1.00 90.62 105 SER A CA 1
ATOM 758 C C . SER A 1 105 ? -0.657 -5.189 9.683 1.00 90.62 105 SER A C 1
ATOM 760 O O . SER A 1 105 ? -0.872 -5.067 8.473 1.00 90.62 105 SER A O 1
ATOM 762 N N . ILE A 1 106 ? -0.395 -6.384 10.215 1.00 89.12 106 ILE A N 1
ATOM 763 C CA . ILE A 1 106 ? -0.341 -7.607 9.401 1.00 89.12 106 ILE A CA 1
ATOM 764 C C . ILE A 1 106 ? -1.641 -7.852 8.618 1.00 89.12 106 ILE A C 1
ATOM 766 O O . ILE A 1 106 ? -1.605 -8.437 7.537 1.00 89.12 106 ILE A O 1
ATOM 770 N N . ARG A 1 107 ? -2.790 -7.390 9.133 1.00 92.44 107 ARG A N 1
ATOM 771 C CA . ARG A 1 107 ? -4.088 -7.526 8.457 1.00 92.44 107 ARG A CA 1
ATOM 772 C C . ARG A 1 107 ? -4.141 -6.659 7.204 1.00 92.44 107 ARG A C 1
ATOM 774 O O . ARG A 1 107 ? -4.584 -7.135 6.163 1.00 92.44 107 ARG A O 1
ATOM 781 N N . THR A 1 108 ? -3.650 -5.430 7.293 1.00 91.25 108 THR A N 1
ATOM 782 C CA . THR A 1 108 ? -3.631 -4.474 6.180 1.00 91.25 108 THR A CA 1
ATOM 783 C C . THR A 1 108 ? -2.571 -4.829 5.149 1.00 91.25 108 THR A C 1
ATOM 785 O O . THR A 1 108 ? -2.859 -4.837 3.953 1.00 91.25 108 THR A O 1
ATOM 788 N N . VAL A 1 109 ? -1.384 -5.253 5.595 1.00 90.12 109 VAL A N 1
ATOM 789 C CA . VAL A 1 109 ? -0.346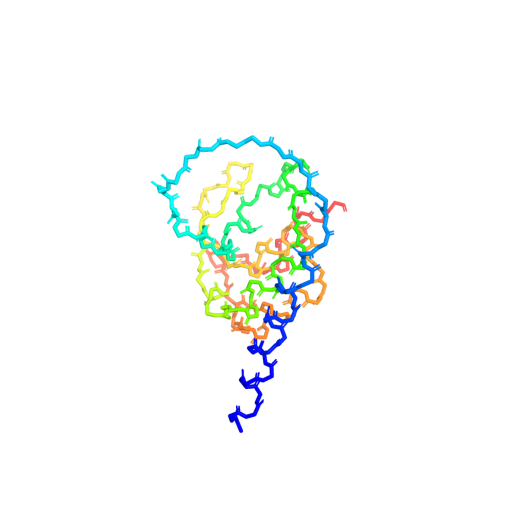 -5.809 4.711 1.00 90.12 109 VAL A CA 1
ATOM 790 C C . VAL A 1 109 ? -0.881 -7.019 3.942 1.00 90.12 109 VAL A C 1
ATOM 792 O O . VAL A 1 109 ? -0.685 -7.111 2.732 1.00 90.12 109 VAL A O 1
ATOM 795 N N . ARG A 1 110 ? -1.606 -7.923 4.613 1.00 90.94 110 ARG A N 1
ATOM 796 C CA . ARG A 1 110 ? -2.224 -9.083 3.961 1.00 90.94 110 ARG A CA 1
ATOM 797 C C . ARG A 1 110 ? -3.315 -8.682 2.973 1.00 90.94 110 ARG A C 1
ATOM 799 O O . ARG A 1 110 ? -3.335 -9.225 1.881 1.00 90.94 110 ARG A O 1
ATOM 806 N N . ALA A 1 111 ? -4.169 -7.716 3.306 1.00 90.44 111 ALA A N 1
ATOM 807 C CA . ALA A 1 111 ? -5.192 -7.227 2.380 1.00 90.44 111 ALA A CA 1
ATOM 808 C C . ALA A 1 111 ? -4.574 -6.639 1.098 1.00 90.44 111 ALA A C 1
ATOM 810 O O . ALA A 1 111 ? -5.037 -6.931 -0.001 1.00 90.44 111 ALA A O 1
ATOM 811 N N . LEU A 1 112 ? -3.496 -5.859 1.231 1.00 89.12 112 LEU A N 1
ATOM 812 C CA . LEU A 1 112 ? -2.744 -5.316 0.094 1.00 89.12 112 LEU A CA 1
ATOM 813 C C . LEU A 1 112 ? -2.052 -6.415 -0.723 1.00 89.12 112 LEU A C 1
ATOM 815 O O . LEU A 1 112 ? -2.039 -6.349 -1.951 1.00 89.12 112 LEU A O 1
ATOM 819 N N . TYR A 1 113 ? -1.499 -7.428 -0.053 1.00 90.31 113 TYR A N 1
ATOM 820 C CA . TYR A 1 113 ? -0.893 -8.585 -0.708 1.00 90.31 113 TYR A CA 1
ATOM 821 C C . TYR A 1 113 ? -1.927 -9.423 -1.467 1.00 90.31 113 TYR A C 1
ATOM 823 O O . TYR A 1 113 ? -1.706 -9.746 -2.626 1.00 90.31 113 TYR A O 1
ATOM 831 N N . ASP A 1 114 ? -3.069 -9.730 -0.856 1.00 91.94 114 ASP A N 1
ATOM 832 C CA . ASP A 1 114 ? -4.135 -10.509 -1.490 1.00 91.94 114 ASP A CA 1
ATOM 833 C C . ASP A 1 114 ? -4.719 -9.759 -2.707 1.00 91.94 114 ASP A C 1
ATOM 835 O O . ASP A 1 114 ? -5.099 -10.385 -3.697 1.00 91.94 114 ASP A O 1
ATOM 839 N N . ALA A 1 115 ? -4.743 -8.420 -2.669 1.00 90.81 115 ALA A N 1
ATOM 840 C CA . ALA A 1 115 ? -5.160 -7.576 -3.790 1.00 90.81 115 ALA A CA 1
ATOM 841 C C . ALA A 1 115 ? -4.132 -7.535 -4.937 1.00 90.81 115 ALA A C 1
ATOM 843 O O . ALA A 1 115 ? -4.513 -7.534 -6.111 1.00 90.81 115 ALA A O 1
ATOM 844 N N . HIS A 1 116 ? -2.831 -7.511 -4.625 1.00 90.25 116 HIS A N 1
ATOM 845 C CA . HIS A 1 116 ? -1.767 -7.549 -5.629 1.00 90.25 116 HIS A CA 1
ATOM 846 C C . HIS A 1 116 ? -0.533 -8.339 -5.146 1.00 90.25 116 HIS A C 1
ATOM 848 O O . HIS A 1 116 ? 0.450 -7.747 -4.689 1.00 90.25 116 HIS A O 1
ATOM 854 N N . PRO A 1 117 ? -0.533 -9.678 -5.290 1.00 86.56 117 PRO A N 1
ATOM 855 C CA . PRO A 1 117 ? 0.500 -10.526 -4.691 1.00 86.56 117 PRO A CA 1
ATOM 856 C C . PRO A 1 117 ? 1.886 -10.340 -5.319 1.00 86.56 117 PRO A C 1
ATOM 858 O O . PRO A 1 117 ? 2.898 -10.460 -4.627 1.00 86.56 117 PRO A O 1
ATOM 861 N N . ASP A 1 118 ? 1.957 -9.955 -6.597 1.00 83.25 118 ASP A N 1
ATOM 862 C CA . ASP A 1 118 ? 3.231 -9.707 -7.288 1.00 83.25 118 ASP A CA 1
ATOM 863 C C . ASP A 1 118 ? 3.993 -8.496 -6.718 1.00 83.25 118 ASP A C 1
ATOM 865 O O . ASP A 1 118 ? 5.212 -8.387 -6.892 1.00 83.25 118 ASP A O 1
ATOM 869 N N . ALA A 1 119 ? 3.311 -7.610 -5.977 1.00 79.31 119 ALA A N 1
ATOM 870 C CA . ALA A 1 119 ? 3.918 -6.437 -5.347 1.00 79.31 119 ALA A CA 1
ATOM 871 C C . ALA A 1 119 ? 5.082 -6.800 -4.411 1.00 79.31 119 ALA A C 1
ATOM 873 O O . ALA A 1 119 ? 6.007 -6.006 -4.253 1.00 79.31 119 ALA A O 1
ATOM 874 N N . ILE A 1 120 ? 5.076 -8.001 -3.816 1.00 79.19 120 ILE A N 1
ATOM 875 C CA . ILE A 1 120 ? 6.146 -8.447 -2.910 1.00 79.19 120 ILE A CA 1
ATOM 876 C C . ILE A 1 120 ? 7.478 -8.678 -3.637 1.00 79.19 120 ILE A C 1
ATOM 878 O O . ILE A 1 120 ? 8.547 -8.463 -3.064 1.00 79.19 120 ILE A O 1
ATOM 882 N N . ALA A 1 121 ? 7.412 -9.101 -4.902 1.00 73.81 121 ALA A N 1
ATOM 883 C CA . ALA A 1 121 ? 8.569 -9.360 -5.755 1.00 73.81 121 ALA A CA 1
ATOM 8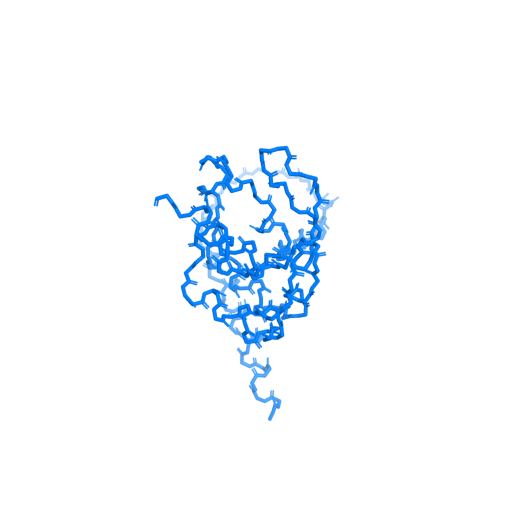84 C C . ALA A 1 121 ? 8.941 -8.128 -6.595 1.00 73.81 121 ALA A C 1
ATOM 886 O O . ALA A 1 121 ? 10.063 -8.004 -7.107 1.00 73.81 121 ALA A O 1
ATOM 887 N N . HIS A 1 122 ? 8.002 -7.195 -6.750 1.00 76.56 122 HIS A N 1
ATOM 888 C CA . HIS A 1 122 ? 8.222 -5.982 -7.506 1.00 76.56 122 HIS A CA 1
ATOM 889 C C . HIS A 1 122 ? 8.963 -4.949 -6.671 1.00 76.56 122 HIS A C 1
ATOM 891 O O . HIS A 1 122 ? 8.501 -4.422 -5.668 1.00 76.56 122 HIS A O 1
ATOM 897 N N . HIS A 1 123 ? 10.130 -4.589 -7.167 1.00 76.94 123 HIS A N 1
ATOM 898 C CA . HIS A 1 123 ? 10.961 -3.598 -6.528 1.00 76.94 123 HIS A CA 1
ATOM 899 C C . HIS A 1 123 ? 10.497 -2.184 -6.917 1.00 76.94 123 HIS A C 1
ATOM 901 O O . HIS A 1 123 ? 10.139 -1.923 -8.074 1.00 76.94 123 HIS A O 1
ATOM 907 N N . ASP A 1 124 ? 10.542 -1.253 -5.967 1.00 76.19 124 ASP A N 1
ATOM 908 C CA . ASP A 1 124 ? 10.095 0.129 -6.176 1.00 76.19 124 ASP A CA 1
ATOM 909 C C . ASP A 1 124 ? 11.173 0.963 -6.870 1.00 76.19 124 ASP A C 1
ATOM 911 O O . ASP A 1 124 ? 11.084 1.315 -8.048 1.00 76.19 124 ASP A O 1
ATOM 915 N N . ARG A 1 125 ? 12.261 1.239 -6.145 1.00 67.69 125 ARG A N 1
ATOM 916 C CA . ARG A 1 125 ? 13.336 2.122 -6.595 1.00 67.69 125 ARG A CA 1
ATOM 917 C C . ARG A 1 125 ? 14.446 1.325 -7.260 1.00 67.69 125 ARG A C 1
ATOM 919 O O . ARG A 1 125 ? 15.137 0.567 -6.585 1.00 67.69 125 ARG A O 1
ATOM 926 N N . GLN A 1 126 ? 14.656 1.549 -8.561 1.00 61.12 126 GLN A N 1
ATOM 927 C CA . GLN A 1 126 ? 15.785 1.005 -9.341 1.00 61.12 126 GLN A CA 1
ATOM 928 C C . GLN A 1 126 ? 16.059 -0.485 -9.076 1.00 61.12 126 GLN A C 1
ATOM 930 O O . GLN A 1 126 ? 17.210 -0.899 -8.964 1.00 61.12 126 GLN A O 1
ATOM 935 N N . LYS A 1 127 ? 14.997 -1.277 -8.917 1.00 61.69 127 LYS A N 1
ATOM 936 C CA . LYS A 1 127 ? 15.090 -2.705 -8.607 1.00 61.69 127 LYS A CA 1
ATOM 937 C C . LYS A 1 127 ? 15.823 -3.069 -7.300 1.00 61.69 127 LYS A C 1
ATOM 939 O O . LYS A 1 127 ? 16.336 -4.171 -7.191 1.00 61.69 127 LYS A O 1
ATOM 944 N N . ARG A 1 128 ? 15.892 -2.164 -6.315 1.00 70.88 128 ARG A N 1
ATOM 945 C CA . ARG A 1 128 ? 16.6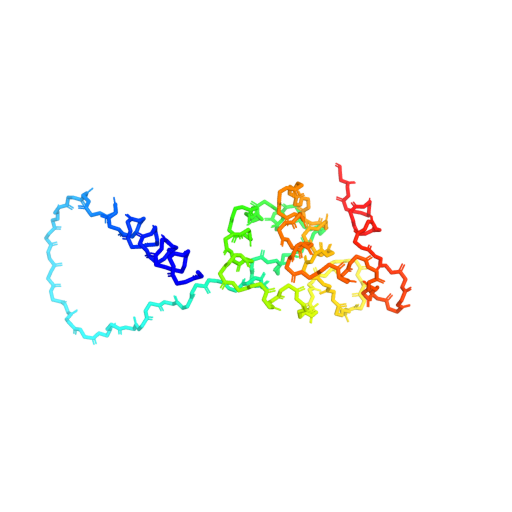77 -2.366 -5.078 1.00 70.88 128 ARG A CA 1
ATOM 946 C C . ARG A 1 128 ? 15.874 -2.548 -3.798 1.00 70.88 128 ARG A C 1
ATOM 948 O O . ARG A 1 128 ? 16.381 -3.168 -2.876 1.00 70.88 128 ARG A O 1
ATOM 955 N N . TYR A 1 129 ? 14.662 -2.007 -3.720 1.00 77.00 129 TYR A N 1
ATOM 956 C CA . TYR A 1 129 ? 13.885 -2.012 -2.480 1.00 77.00 129 TYR A CA 1
ATOM 957 C C . TYR A 1 129 ? 12.556 -2.734 -2.684 1.00 77.00 129 TYR A C 1
ATOM 959 O O . TYR A 1 129 ? 11.762 -2.338 -3.536 1.00 77.00 129 TYR A O 1
ATOM 967 N N . ALA A 1 130 ? 12.376 -3.796 -1.906 1.00 82.19 130 ALA A N 1
ATOM 968 C CA . ALA A 1 130 ? 11.133 -4.544 -1.718 1.00 82.19 130 ALA A CA 1
ATOM 969 C C . ALA A 1 130 ? 10.447 -4.105 -0.404 1.00 82.19 130 ALA A C 1
ATOM 971 O O . ALA A 1 130 ? 11.127 -3.487 0.426 1.00 82.19 130 ALA A O 1
ATOM 972 N N . PRO A 1 131 ? 9.171 -4.460 -0.157 1.00 81.62 131 PRO A N 1
ATOM 973 C CA . PRO A 1 131 ? 8.417 -4.002 1.018 1.00 81.62 131 PRO A CA 1
ATOM 974 C C . PRO A 1 131 ? 9.140 -4.202 2.360 1.00 81.62 131 PRO A C 1
ATOM 976 O O . PRO A 1 131 ? 9.133 -3.319 3.214 1.00 81.62 131 PRO A O 1
ATOM 979 N N . ILE A 1 132 ? 9.864 -5.314 2.526 1.00 80.81 132 ILE A N 1
ATOM 980 C CA . ILE A 1 132 ? 10.629 -5.591 3.753 1.00 80.81 132 ILE A CA 1
ATOM 981 C C . ILE A 1 132 ? 11.752 -4.578 4.016 1.00 80.81 132 ILE A C 1
ATOM 983 O O . ILE A 1 132 ? 11.995 -4.200 5.159 1.00 80.81 132 ILE A O 1
ATOM 987 N N . HIS A 1 133 ? 12.422 -4.089 2.970 1.00 81.94 133 HIS A N 1
ATOM 988 C CA . HIS A 1 133 ? 13.492 -3.105 3.133 1.00 81.94 133 HIS A CA 1
ATOM 989 C C . HIS A 1 133 ? 12.937 -1.765 3.628 1.00 81.94 133 HIS A C 1
ATOM 991 O O . HIS A 1 133 ? 13.605 -1.047 4.370 1.00 81.94 133 HIS A O 1
ATOM 997 N N . TRP A 1 134 ? 11.714 -1.439 3.207 1.00 80.31 134 TRP A N 1
ATOM 998 C CA . TRP A 1 134 ? 10.983 -0.257 3.640 1.00 80.31 134 TRP A CA 1
ATOM 999 C C . TRP A 1 134 ? 10.528 -0.373 5.095 1.00 80.31 134 TRP A C 1
ATOM 1001 O O . TRP A 1 134 ? 10.771 0.558 5.861 1.00 80.31 134 TRP A O 1
ATOM 1011 N N . ALA A 1 135 ? 9.988 -1.530 5.496 1.00 82.94 135 ALA A N 1
ATOM 1012 C CA . ALA A 1 135 ? 9.634 -1.806 6.890 1.00 82.94 135 ALA A CA 1
ATOM 1013 C C . ALA A 1 135 ? 10.839 -1.638 7.829 1.00 82.94 135 ALA A C 1
ATOM 1015 O O . ALA A 1 135 ? 10.764 -0.906 8.807 1.00 82.94 135 ALA A O 1
ATOM 1016 N N . VAL A 1 136 ? 11.982 -2.255 7.504 1.00 80.81 136 VAL A N 1
ATOM 1017 C CA . VAL A 1 136 ? 13.187 -2.188 8.353 1.00 80.81 136 VAL A CA 1
ATOM 1018 C C . VAL A 1 136 ? 13.739 -0.766 8.442 1.00 80.81 136 VAL A C 1
ATOM 1020 O O . VAL A 1 136 ? 14.165 -0.335 9.508 1.00 80.81 136 VAL A O 1
ATOM 1023 N N . ARG A 1 137 ? 13.716 -0.009 7.339 1.00 79.62 137 ARG A N 1
ATOM 1024 C CA . ARG A 1 137 ? 14.238 1.365 7.307 1.00 79.62 137 ARG A CA 1
ATOM 1025 C C . ARG A 1 137 ? 13.466 2.325 8.218 1.00 79.62 137 ARG A C 1
ATOM 1027 O O . ARG A 1 137 ? 14.065 3.280 8.704 1.00 79.62 137 ARG A O 1
ATOM 1034 N N . TYR A 1 138 ? 12.166 2.102 8.393 1.00 74.44 138 TYR A N 1
ATOM 1035 C CA . TYR A 1 138 ? 11.277 2.970 9.172 1.00 74.44 138 TYR A CA 1
ATOM 1036 C C . TYR A 1 138 ? 10.757 2.315 10.459 1.00 74.44 138 TYR A C 1
ATOM 1038 O O . TYR A 1 138 ? 9.963 2.925 11.169 1.00 74.44 138 TYR A O 1
ATOM 1046 N N . SER A 1 139 ? 11.247 1.117 10.791 1.00 70.00 139 SER A N 1
ATOM 1047 C CA . SER A 1 139 ? 11.054 0.486 12.094 1.00 70.00 139 SER A CA 1
ATOM 1048 C C . SER A 1 139 ? 11.702 1.374 13.157 1.00 70.00 139 SER A C 1
ATOM 1050 O O . SER A 1 139 ? 12.928 1.443 13.238 1.00 70.00 139 SER A O 1
ATOM 1052 N N . LYS A 1 140 ? 10.881 2.088 13.927 1.00 57.41 140 LYS A N 1
ATOM 1053 C CA . LYS A 1 140 ? 11.306 2.851 15.104 1.00 57.41 140 LYS A CA 1
ATOM 1054 C C . LYS A 1 140 ? 11.121 2.024 16.366 1.00 57.41 140 LYS A C 1
ATOM 1056 O O . LYS A 1 140 ? 10.143 1.248 16.406 1.00 57.41 140 LYS A O 1
#

pLDDT: mean 72.23, std 18.83, range [36.78, 92.44]

Organism: NCBI:txid2749911

Foldseek 3Di:
DVVVVVVVVVVVVVVVVPPPDDDDDDDDDDDDDPDPPPPQDALCNLLQFALVDPVRLVSRDLVSNLVNCVVPLVQQVFFDFHPHPDPDDGWGAGSLLSCLSSVHDPSSNVSSCVSPVCLQCDAIPPSPDGSVNSNVVSVD

Secondary structure (DSSP, 8-state):
-HHHHHHHHHHHHHHHHT------------------PPPPPPHHHHH---TT-HHHHTT--HHHHHHHHHH-GGGGG--EE---SSS----EE-HHHHHHHTT--HHHHHHHHHH-GGGGT--SSTTT--HHHHHHHH--

Sequence (140 aa):
VYLVALAVAAAVAAILSFRTTGTASRGNRDAHLASKPPPPPTLFELLNLDPSAPSSCSLYDDDAVRLAVQADPSAAKEKHRFPLGHGLKSAPIHPLSMACCLGASIRTVRALYDAHPDAIAHHDRQKRYAPIHWAVRYSK